Protein AF-A0A532TBJ6-F1 (afdb_monomer_lite)

Structure (mmCIF, N/CA/C/O backbone):
data_AF-A0A532TBJ6-F1
#
_entry.id   AF-A0A532TBJ6-F1
#
loop_
_atom_site.group_PDB
_atom_site.id
_atom_site.type_symbol
_atom_site.label_atom_id
_atom_site.label_alt_id
_atom_site.label_comp_id
_atom_site.label_asym_id
_atom_site.label_entity_id
_atom_site.label_seq_id
_atom_site.pdbx_PDB_ins_code
_atom_site.Cartn_x
_atom_site.Cartn_y
_atom_site.Cartn_z
_atom_site.occupancy
_atom_site.B_iso_or_equiv
_atom_site.auth_seq_id
_atom_site.auth_comp_id
_atom_site.auth_asym_id
_atom_site.auth_atom_id
_atom_site.pdbx_PDB_model_num
ATOM 1 N N . LEU A 1 1 ? -1.490 3.858 -13.427 1.00 59.62 1 LEU A N 1
ATOM 2 C CA . LEU A 1 1 ? -0.637 2.666 -13.208 1.00 59.62 1 LEU A CA 1
ATOM 3 C C . LEU A 1 1 ? -1.229 1.335 -13.706 1.00 59.62 1 LEU A C 1
ATOM 5 O O . LEU A 1 1 ? -0.462 0.424 -13.956 1.00 59.62 1 LEU A O 1
ATOM 9 N N . TRP A 1 2 ? -2.546 1.141 -13.826 1.00 66.25 2 TRP A N 1
ATOM 10 C CA . TRP A 1 2 ? -3.100 -0.217 -13.978 1.00 66.25 2 TRP A CA 1
ATOM 11 C C . TRP A 1 2 ? -3.104 -0.758 -15.416 1.00 66.25 2 TRP A C 1
ATOM 13 O O . TRP A 1 2 ? -3.434 -0.031 -16.347 1.00 66.25 2 TRP A O 1
ATOM 23 N N . GLY A 1 3 ? -2.791 -2.051 -15.576 1.00 66.19 3 GLY A N 1
ATOM 24 C CA . GLY A 1 3 ? -3.039 -2.809 -16.810 1.00 66.19 3 GLY A CA 1
ATOM 25 C C . GLY A 1 3 ? -2.185 -2.426 -18.021 1.00 66.19 3 GLY A C 1
ATOM 26 O O . GLY A 1 3 ? -2.628 -2.620 -19.148 1.00 66.19 3 GLY A O 1
ATOM 27 N N . ILE A 1 4 ? -0.983 -1.877 -17.808 1.00 75.62 4 ILE A N 1
ATOM 28 C CA . ILE A 1 4 ? -0.105 -1.396 -18.893 1.00 75.62 4 ILE A CA 1
ATOM 29 C C . ILE A 1 4 ? 0.370 -2.556 -19.788 1.00 75.62 4 ILE A C 1
ATOM 31 O O . ILE A 1 4 ? 0.477 -2.396 -21.001 1.00 75.62 4 ILE A O 1
ATOM 35 N N . PHE A 1 5 ? 0.607 -3.734 -19.202 1.00 82.88 5 PHE A N 1
ATOM 36 C CA . PHE A 1 5 ? 0.999 -4.953 -19.910 1.00 82.88 5 PHE A CA 1
ATOM 37 C C . PHE A 1 5 ? 0.196 -6.170 -19.424 1.00 82.88 5 PHE A C 1
ATOM 39 O O . PHE A 1 5 ? -0.215 -6.204 -18.260 1.00 82.88 5 PHE A O 1
ATOM 46 N N . PRO A 1 6 ? -0.012 -7.197 -20.275 1.00 82.88 6 PRO A N 1
ATOM 47 C CA . PRO A 1 6 ? -0.627 -8.453 -19.855 1.00 82.88 6 PRO A CA 1
ATOM 48 C C . PRO A 1 6 ? 0.091 -9.057 -18.646 1.00 82.88 6 PRO A C 1
ATOM 50 O O . PRO A 1 6 ? 1.319 -9.053 -18.583 1.00 82.88 6 PRO A O 1
ATOM 53 N N . SER A 1 7 ? -0.683 -9.577 -17.694 1.00 82.44 7 SER A N 1
ATOM 54 C CA . SER A 1 7 ? -0.190 -10.171 -16.439 1.00 82.44 7 SER A CA 1
ATOM 55 C C . SER A 1 7 ? 0.518 -9.209 -15.477 1.00 82.44 7 SER A C 1
ATOM 57 O O . SER A 1 7 ? 0.858 -9.628 -14.372 1.00 82.44 7 SER A O 1
ATOM 59 N N . MET A 1 8 ? 0.699 -7.937 -15.845 1.00 89.00 8 MET A N 1
ATOM 60 C CA . MET A 1 8 ? 1.197 -6.912 -14.937 1.00 89.00 8 MET A CA 1
ATOM 61 C C . MET A 1 8 ? 0.085 -6.534 -13.956 1.00 89.00 8 MET A C 1
ATOM 63 O O . MET A 1 8 ? -1.042 -6.235 -14.361 1.00 89.00 8 MET A O 1
ATOM 67 N N . GLN A 1 9 ? 0.390 -6.556 -12.665 1.00 88.69 9 GLN 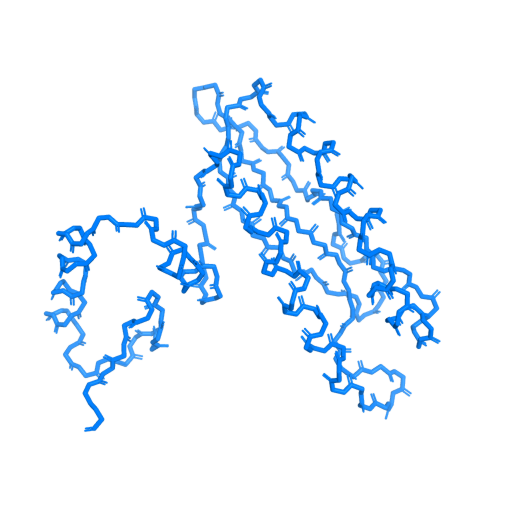A N 1
ATOM 68 C CA . GLN A 1 9 ? -0.575 -6.346 -11.595 1.00 88.69 9 GLN A CA 1
ATOM 69 C C . GLN A 1 9 ? -0.154 -5.195 -10.679 1.00 88.69 9 GLN A C 1
ATOM 71 O O . GLN A 1 9 ? 1.042 -4.977 -10.463 1.00 88.69 9 GLN A O 1
ATOM 76 N N . PRO A 1 10 ? -1.126 -4.432 -10.156 1.00 91.44 10 PRO A N 1
ATOM 77 C CA . PRO A 1 10 ? -0.851 -3.373 -9.203 1.00 91.44 10 PRO A CA 1
ATOM 78 C C . PRO A 1 10 ? -0.623 -3.933 -7.795 1.00 91.44 10 PRO A C 1
ATOM 80 O O . PRO A 1 10 ? -1.425 -4.715 -7.287 1.00 91.44 10 PRO A O 1
ATOM 83 N N . LEU A 1 11 ? 0.438 -3.461 -7.148 1.00 93.25 11 LEU A N 1
ATOM 84 C CA . LEU A 1 11 ? 0.631 -3.511 -5.704 1.00 93.25 11 LEU A CA 1
ATOM 85 C C . LEU A 1 11 ? 0.416 -2.097 -5.172 1.00 93.25 11 LEU A C 1
ATOM 87 O O . LEU A 1 11 ? 1.338 -1.282 -5.138 1.00 93.25 11 LEU A O 1
ATOM 91 N N . THR A 1 12 ? -0.836 -1.784 -4.844 1.00 92.75 12 THR A N 1
ATOM 92 C CA . THR A 1 12 ? -1.265 -0.429 -4.483 1.00 92.75 12 THR A CA 1
ATOM 93 C C . THR A 1 12 ? -2.031 -0.404 -3.173 1.00 92.75 12 THR A C 1
ATOM 95 O O . THR A 1 12 ? -2.695 -1.373 -2.807 1.00 92.75 12 THR A O 1
ATOM 98 N N . ALA A 1 13 ? -1.969 0.732 -2.493 1.00 93.94 13 ALA A N 1
ATOM 99 C CA . ALA A 1 13 ? -2.849 1.075 -1.390 1.00 93.94 13 ALA A CA 1
ATOM 100 C C . ALA A 1 13 ? -3.357 2.509 -1.578 1.00 93.94 13 ALA A C 1
ATOM 102 O O . ALA A 1 13 ? -2.865 3.253 -2.428 1.00 93.94 13 ALA A O 1
ATOM 103 N N . GLU A 1 14 ? -4.365 2.877 -0.796 1.00 94.25 14 GLU A N 1
ATOM 104 C CA . GLU A 1 14 ? -5.074 4.140 -0.964 1.00 94.25 14 GLU A CA 1
ATOM 105 C C . GLU A 1 14 ? -5.060 4.917 0.355 1.00 94.25 14 GLU A C 1
ATOM 107 O O . GLU A 1 14 ? -5.448 4.400 1.416 1.00 94.25 14 GLU A O 1
ATOM 112 N N . CYS A 1 15 ? -4.576 6.155 0.292 1.00 95.31 15 CYS A N 1
ATOM 113 C CA . CYS A 1 15 ? -4.446 7.041 1.438 1.00 95.31 15 CYS A CA 1
ATOM 114 C C . CYS A 1 15 ? -4.993 8.435 1.157 1.00 95.31 15 CYS A C 1
ATOM 116 O O . CYS A 1 15 ? -5.166 8.848 0.015 1.00 95.31 15 CYS A O 1
ATOM 118 N N . PHE A 1 16 ? -5.244 9.167 2.231 1.00 96.44 16 PHE A N 1
ATOM 119 C CA . PHE A 1 16 ? -5.570 10.576 2.212 1.00 96.44 16 PHE A CA 1
ATOM 120 C C . PHE A 1 16 ? -4.352 11.391 2.624 1.00 96.44 16 PHE A C 1
ATOM 122 O O . PHE A 1 16 ? -3.631 11.022 3.555 1.00 96.44 16 PHE A O 1
ATOM 129 N N . ALA A 1 17 ? -4.154 12.518 1.951 1.00 96.31 17 ALA A N 1
ATOM 130 C CA . ALA A 1 17 ? -3.148 13.507 2.303 1.00 96.31 17 ALA A CA 1
ATOM 131 C C . ALA A 1 17 ? -3.688 14.924 2.058 1.00 96.31 17 ALA A C 1
ATOM 133 O O . ALA A 1 17 ? -4.556 15.111 1.200 1.00 96.31 17 ALA A O 1
ATOM 134 N N . PRO A 1 18 ? -3.158 15.945 2.746 1.00 95.88 18 PRO A N 1
ATOM 135 C CA . PRO A 1 18 ? -3.407 17.334 2.390 1.00 95.88 18 PRO A CA 1
ATOM 136 C C . PRO A 1 18 ? -3.014 17.634 0.935 1.00 95.88 18 PRO A C 1
ATOM 138 O O . PRO A 1 18 ? -1.979 17.179 0.438 1.00 95.88 18 PRO A O 1
ATOM 141 N N . ILE A 1 19 ? -3.807 18.458 0.248 1.00 95.19 19 ILE A N 1
ATOM 142 C CA . ILE A 1 19 ? -3.598 18.793 -1.170 1.00 95.19 19 ILE A CA 1
ATOM 143 C C . ILE A 1 19 ? -2.242 19.464 -1.442 1.00 95.19 19 ILE A C 1
ATOM 145 O O . ILE A 1 19 ? -1.672 19.315 -2.517 1.00 95.19 19 ILE A O 1
ATOM 149 N N . ASN A 1 20 ? -1.689 20.192 -0.473 1.00 94.81 20 ASN A N 1
ATOM 150 C CA . ASN A 1 20 ? -0.372 20.814 -0.604 1.00 94.81 20 ASN A CA 1
ATOM 151 C C . ASN A 1 20 ? 0.787 19.815 -0.446 1.00 94.81 20 ASN A C 1
ATOM 153 O O . ASN A 1 20 ? 1.914 20.151 -0.800 1.00 94.81 20 ASN A O 1
ATOM 157 N N . GLN A 1 21 ? 0.527 18.615 0.078 1.00 95.00 21 GLN A N 1
ATOM 158 C CA . GLN A 1 21 ? 1.554 17.621 0.375 1.00 95.00 21 GLN A CA 1
ATOM 159 C C . GLN A 1 21 ? 1.695 16.559 -0.719 1.00 95.00 21 GLN A C 1
ATOM 161 O O . GLN A 1 21 ? 2.799 16.054 -0.931 1.00 95.00 21 GLN A O 1
ATOM 166 N N . TYR A 1 22 ? 0.620 16.243 -1.452 1.00 94.00 22 TYR A N 1
ATOM 167 C CA . TYR A 1 22 ? 0.667 15.179 -2.461 1.00 94.00 22 TYR A CA 1
ATOM 168 C C . TYR A 1 22 ? 1.787 15.339 -3.505 1.00 94.00 22 TYR A C 1
ATOM 170 O O . TYR A 1 22 ? 2.387 14.318 -3.834 1.00 94.00 22 TYR A O 1
ATOM 178 N N . PRO A 1 23 ? 2.151 16.545 -4.006 1.00 94.62 23 PRO A N 1
ATOM 179 C CA . PRO A 1 23 ? 3.227 16.650 -4.992 1.00 94.62 23 PRO A CA 1
ATOM 180 C C . PRO A 1 23 ? 4.576 16.188 -4.429 1.00 94.62 23 PRO A C 1
ATOM 182 O O . PRO A 1 23 ? 5.348 15.539 -5.127 1.00 94.62 23 PRO A O 1
ATOM 185 N N . ALA A 1 24 ? 4.841 16.479 -3.151 1.00 96.75 24 ALA A N 1
ATOM 186 C CA . ALA A 1 24 ? 6.047 16.025 -2.467 1.00 96.75 24 ALA A CA 1
ATOM 187 C C . ALA A 1 24 ? 6.044 14.500 -2.291 1.00 96.75 24 ALA A C 1
ATOM 189 O O . ALA A 1 24 ? 7.061 13.865 -2.543 1.00 96.75 24 ALA A O 1
ATOM 190 N N . ILE A 1 25 ? 4.893 13.916 -1.935 1.00 97.12 25 ILE A N 1
ATOM 191 C CA . ILE A 1 25 ? 4.727 12.458 -1.819 1.00 97.12 25 ILE A CA 1
ATOM 192 C C . ILE A 1 25 ? 4.993 11.767 -3.164 1.00 97.12 25 ILE A C 1
ATOM 194 O O . ILE A 1 25 ? 5.674 10.748 -3.197 1.00 97.12 25 ILE A O 1
ATOM 198 N N . LEU A 1 26 ? 4.495 12.314 -4.280 1.00 95.69 26 LEU A N 1
ATOM 199 C CA . LEU A 1 26 ? 4.734 11.733 -5.607 1.00 95.69 26 LEU A CA 1
ATOM 200 C C . LEU A 1 26 ? 6.215 11.789 -6.003 1.00 95.69 26 LEU A C 1
ATOM 202 O O . LEU A 1 26 ? 6.760 10.775 -6.424 1.00 95.69 26 LEU A O 1
ATOM 206 N N . ASN A 1 27 ? 6.879 12.927 -5.782 1.00 96.81 27 ASN A N 1
ATOM 207 C CA . ASN A 1 27 ? 8.320 13.044 -6.025 1.00 96.81 27 ASN A CA 1
ATOM 208 C C . ASN A 1 27 ? 9.131 12.065 -5.157 1.00 96.81 27 ASN A C 1
ATOM 210 O O . ASN A 1 27 ? 10.144 11.529 -5.596 1.00 96.81 27 ASN A O 1
ATOM 214 N N . ASP A 1 28 ? 8.693 11.832 -3.919 1.00 97.69 28 ASP A N 1
ATOM 215 C CA . ASP A 1 28 ? 9.340 10.895 -3.002 1.00 97.69 28 ASP A CA 1
ATOM 216 C C . ASP A 1 28 ? 9.163 9.430 -3.444 1.00 97.69 28 ASP A C 1
ATOM 218 O O . ASP A 1 28 ? 10.081 8.624 -3.296 1.00 97.69 28 ASP A O 1
ATOM 222 N N . ILE A 1 29 ? 8.022 9.092 -4.056 1.00 97.06 29 ILE A N 1
ATOM 223 C CA . ILE A 1 29 ? 7.792 7.784 -4.690 1.00 97.06 29 ILE A CA 1
ATOM 224 C C . ILE A 1 29 ? 8.698 7.599 -5.915 1.00 97.06 29 ILE A C 1
ATOM 226 O O . ILE A 1 29 ? 9.271 6.522 -6.082 1.00 97.06 29 ILE A O 1
ATOM 230 N N . ASP A 1 30 ? 8.872 8.632 -6.742 1.00 95.50 30 ASP A N 1
ATOM 231 C CA . ASP A 1 30 ? 9.793 8.575 -7.887 1.00 95.50 30 ASP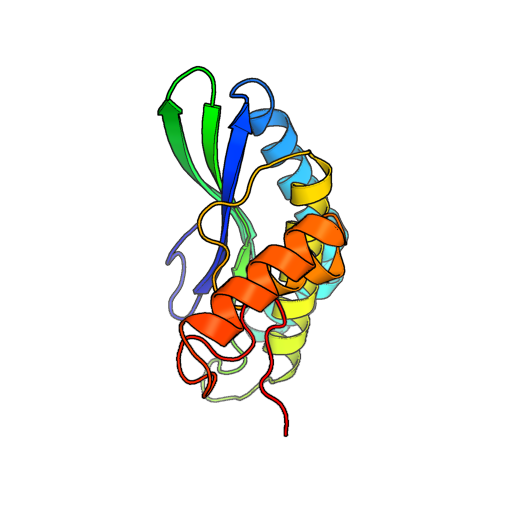 A CA 1
ATOM 232 C C . ASP A 1 30 ? 11.241 8.353 -7.418 1.00 95.50 30 ASP A C 1
ATOM 234 O O . ASP A 1 30 ? 11.980 7.540 -7.977 1.00 95.50 30 ASP A O 1
ATOM 238 N N . GLN A 1 31 ? 11.637 9.021 -6.332 1.00 97.12 31 GLN A N 1
ATOM 239 C CA . GLN A 1 31 ? 12.946 8.833 -5.714 1.00 97.12 31 GLN A CA 1
ATOM 240 C C . GLN A 1 31 ? 13.102 7.423 -5.112 1.00 97.12 31 GLN A C 1
ATOM 242 O O . GLN A 1 31 ? 14.149 6.794 -5.272 1.00 97.12 31 GLN A O 1
ATOM 247 N N . TRP A 1 32 ? 12.056 6.893 -4.471 1.00 97.81 32 TRP A N 1
ATOM 248 C CA . TRP A 1 32 ? 12.029 5.516 -3.971 1.00 97.81 32 TRP A CA 1
ATOM 249 C C . TRP A 1 32 ? 12.239 4.489 -5.094 1.00 97.81 32 TRP A C 1
ATOM 251 O O . TRP A 1 32 ? 12.983 3.525 -4.904 1.00 97.81 32 TRP A O 1
ATOM 261 N N . ASP A 1 33 ? 11.628 4.704 -6.262 1.00 96.12 33 ASP A N 1
ATOM 262 C CA . ASP A 1 33 ? 11.744 3.818 -7.428 1.00 96.12 33 ASP A CA 1
ATOM 263 C C . ASP A 1 33 ? 13.188 3.755 -7.949 1.00 96.12 33 ASP A C 1
ATOM 265 O O . ASP A 1 33 ? 13.696 2.671 -8.244 1.00 96.12 33 ASP A O 1
ATOM 269 N N . MET A 1 34 ? 13.882 4.899 -7.972 1.00 95.62 34 MET A N 1
ATOM 270 C CA . MET A 1 34 ? 15.303 4.967 -8.327 1.00 95.62 34 MET A CA 1
ATOM 271 C C . MET A 1 34 ? 16.201 4.242 -7.316 1.00 95.62 34 MET A C 1
ATOM 273 O O . MET A 1 34 ? 17.146 3.559 -7.707 1.00 95.62 34 MET A O 1
ATOM 277 N N . GLU A 1 35 ? 15.916 4.372 -6.020 1.00 97.56 35 GLU A N 1
ATOM 278 C CA . GLU A 1 35 ? 16.701 3.745 -4.945 1.00 97.56 35 GLU A CA 1
ATOM 279 C C . GLU A 1 35 ? 16.575 2.217 -4.914 1.00 97.56 35 GLU A C 1
ATOM 281 O O . GLU A 1 35 ? 17.481 1.531 -4.442 1.00 97.56 35 GLU A O 1
ATOM 286 N N . HIS A 1 36 ? 15.471 1.676 -5.435 1.00 97.12 36 HIS A N 1
ATOM 287 C CA . HIS A 1 36 ? 15.183 0.241 -5.441 1.00 97.12 36 HIS A CA 1
ATOM 288 C C . HIS A 1 36 ? 15.394 -0.414 -6.817 1.00 97.12 36 HIS A C 1
ATOM 290 O O . HIS A 1 36 ? 14.952 -1.548 -7.036 1.00 97.12 36 HIS A O 1
ATOM 296 N N . ASP A 1 37 ? 16.103 0.257 -7.735 1.00 95.69 37 ASP A N 1
ATOM 297 C CA . ASP A 1 37 ? 16.327 -0.235 -9.100 1.00 95.69 37 ASP A CA 1
ATOM 298 C C . ASP A 1 37 ? 16.970 -1.629 -9.127 1.00 95.69 37 ASP A C 1
ATOM 300 O O . ASP A 1 37 ? 16.571 -2.464 -9.932 1.00 95.69 37 ASP A O 1
ATOM 304 N N . GLU A 1 38 ? 17.887 -1.942 -8.204 1.00 97.00 38 GLU A N 1
ATOM 305 C CA . GLU A 1 38 ? 18.531 -3.263 -8.139 1.00 97.00 38 GLU A CA 1
ATOM 306 C C . GLU A 1 38 ? 17.531 -4.414 -7.944 1.00 97.00 38 GLU A C 1
ATOM 308 O O . GLU A 1 38 ? 17.651 -5.463 -8.582 1.00 97.00 38 GLU A O 1
ATOM 313 N N . ASP A 1 39 ? 16.535 -4.234 -7.074 1.00 96.81 39 ASP A N 1
ATOM 314 C CA . ASP A 1 39 ? 15.503 -5.244 -6.831 1.00 96.81 39 ASP A CA 1
ATOM 315 C C . ASP A 1 39 ? 14.494 -5.292 -7.987 1.00 96.81 39 ASP A C 1
ATOM 317 O O . ASP A 1 39 ? 14.120 -6.380 -8.434 1.00 96.81 39 ASP A O 1
ATOM 321 N N . ILE A 1 40 ? 14.120 -4.132 -8.535 1.00 96.00 40 ILE A N 1
ATOM 322 C CA . ILE A 1 40 ? 13.257 -4.026 -9.722 1.00 96.00 40 ILE A CA 1
ATOM 323 C C . ILE A 1 40 ? 13.908 -4.713 -10.935 1.00 96.00 40 ILE A C 1
ATOM 325 O O . ILE A 1 40 ? 13.235 -5.391 -11.721 1.00 96.00 40 ILE A O 1
ATOM 329 N N . ARG A 1 41 ? 15.233 -4.600 -11.076 1.00 96.56 41 ARG A N 1
ATOM 330 C CA . ARG A 1 41 ? 15.996 -5.160 -12.195 1.00 96.56 41 ARG A CA 1
ATOM 331 C C . ARG A 1 41 ? 15.956 -6.684 -12.227 1.00 96.56 41 ARG A C 1
ATOM 333 O O . ARG A 1 41 ? 15.887 -7.250 -13.315 1.00 96.56 41 ARG A O 1
ATOM 340 N N . LYS A 1 42 ? 15.894 -7.347 -11.069 1.00 96.69 42 LYS A N 1
ATOM 341 C CA . LYS A 1 42 ? 15.743 -8.814 -10.981 1.00 96.69 42 LYS A CA 1
ATOM 342 C C . LYS A 1 42 ? 14.441 -9.295 -11.628 1.00 96.69 42 LYS A C 1
ATOM 344 O O . LYS A 1 42 ? 14.418 -10.346 -12.261 1.00 96.69 42 LYS A O 1
ATOM 349 N N . ILE A 1 43 ? 13.362 -8.518 -11.500 1.00 95.62 43 ILE A N 1
ATOM 350 C CA . ILE A 1 43 ? 12.080 -8.814 -12.157 1.00 95.62 43 ILE A CA 1
ATOM 351 C C . ILE A 1 43 ? 12.190 -8.517 -13.658 1.00 95.62 43 ILE A C 1
ATOM 353 O O . ILE A 1 43 ? 11.839 -9.362 -14.483 1.00 95.62 43 ILE A O 1
ATOM 357 N N . PHE A 1 44 ? 12.757 -7.361 -14.022 1.00 95.31 44 PHE A N 1
ATOM 358 C CA . PHE A 1 44 ? 12.988 -6.973 -15.419 1.00 95.31 44 PHE A CA 1
ATOM 359 C C . PHE A 1 44 ? 13.828 -7.997 -16.199 1.00 95.31 44 PHE A C 1
ATOM 361 O O . PHE A 1 44 ? 13.571 -8.240 -17.377 1.00 95.31 44 PHE A O 1
ATOM 368 N N . GLU A 1 45 ? 14.823 -8.623 -15.573 1.00 96.44 45 GLU A N 1
ATOM 369 C CA . GLU A 1 45 ? 15.665 -9.634 -16.217 1.00 96.44 45 GLU A CA 1
ATOM 370 C C . GLU A 1 45 ? 14.860 -10.830 -16.744 1.00 96.44 45 GLU A C 1
ATOM 372 O O . GLU A 1 45 ? 15.235 -11.396 -17.775 1.00 96.44 45 GLU A O 1
ATOM 377 N N . ILE A 1 46 ? 13.726 -11.148 -16.119 1.00 94.88 46 ILE A N 1
ATOM 378 C CA . ILE A 1 46 ? 12.796 -12.199 -16.550 1.00 94.88 46 ILE A CA 1
ATOM 379 C C . ILE A 1 46 ? 11.755 -11.633 -17.513 1.00 94.88 46 ILE A C 1
ATOM 381 O O . ILE A 1 46 ? 11.554 -12.156 -18.610 1.00 94.88 46 ILE A O 1
ATOM 385 N N . THR A 1 47 ? 11.087 -10.555 -17.111 1.00 93.31 47 THR A N 1
ATOM 386 C CA . THR A 1 47 ? 9.875 -10.075 -17.786 1.00 93.31 47 THR A CA 1
ATOM 387 C C . THR A 1 47 ? 10.180 -9.218 -19.008 1.00 93.31 47 THR A C 1
ATOM 389 O O . THR A 1 47 ? 9.340 -9.084 -19.896 1.00 93.31 47 THR A O 1
ATOM 392 N N . LYS A 1 48 ? 11.388 -8.641 -19.064 1.00 94.00 48 LYS A N 1
ATOM 393 C CA . LYS A 1 48 ? 11.818 -7.593 -20.006 1.00 94.00 48 LYS A CA 1
ATOM 394 C C . LYS A 1 48 ? 10.947 -6.334 -19.955 1.00 94.00 48 LYS A C 1
ATOM 396 O O . LYS A 1 48 ? 11.011 -5.499 -20.853 1.00 94.00 48 LYS A O 1
ATOM 401 N N . ILE A 1 49 ? 10.162 -6.189 -18.888 1.00 92.62 49 ILE A N 1
ATOM 402 C CA . ILE A 1 49 ? 9.270 -5.063 -18.624 1.00 92.62 49 ILE A CA 1
ATOM 403 C C . ILE A 1 49 ? 9.558 -4.597 -17.203 1.00 92.62 49 ILE A C 1
ATOM 405 O O . ILE A 1 49 ? 9.480 -5.376 -16.253 1.00 92.62 49 ILE A O 1
ATOM 409 N N . ARG A 1 50 ? 9.931 -3.328 -17.057 1.00 91.62 50 ARG A N 1
ATOM 410 C CA . ARG A 1 50 ? 10.286 -2.775 -15.754 1.00 91.62 50 ARG A CA 1
ATOM 411 C C . ARG A 1 50 ? 9.024 -2.577 -14.915 1.00 91.62 50 ARG A C 1
ATOM 413 O O . ARG A 1 50 ? 8.017 -2.089 -15.425 1.00 91.62 50 ARG A O 1
ATOM 420 N N . SER A 1 51 ? 9.100 -2.916 -13.634 1.00 92.00 51 SER A N 1
ATOM 421 C CA . SER A 1 51 ? 8.119 -2.469 -12.646 1.00 92.00 51 SER A CA 1
ATOM 422 C C . SER A 1 51 ? 8.171 -0.942 -12.520 1.00 92.00 51 SER A C 1
ATOM 424 O O . SER A 1 51 ? 9.240 -0.346 -12.655 1.00 92.00 51 SER A O 1
ATOM 426 N N . ILE A 1 52 ? 7.022 -0.298 -12.324 1.00 89.69 52 ILE A N 1
ATOM 427 C CA . ILE A 1 52 ? 6.920 1.171 -12.288 1.00 89.69 52 ILE A CA 1
ATOM 428 C C . ILE A 1 52 ? 6.163 1.576 -11.031 1.00 89.69 52 ILE A C 1
ATOM 430 O O . ILE A 1 52 ? 5.009 1.154 -10.872 1.00 89.69 52 ILE A O 1
ATOM 434 N N . ALA A 1 53 ? 6.793 2.374 -10.167 1.00 94.25 53 ALA A N 1
ATOM 435 C CA . ALA A 1 53 ? 6.127 3.045 -9.057 1.00 94.25 53 ALA A CA 1
ATOM 436 C C . ALA A 1 53 ? 5.376 4.305 -9.505 1.00 94.25 53 ALA A C 1
ATOM 438 O O . ALA A 1 53 ? 5.589 4.835 -10.593 1.00 94.25 53 ALA A O 1
ATOM 439 N N . GLY A 1 54 ? 4.458 4.770 -8.665 1.00 92.31 54 GLY A N 1
ATOM 440 C CA . GLY A 1 54 ? 3.784 6.046 -8.853 1.00 92.31 54 GLY A CA 1
ATOM 441 C C . GLY A 1 54 ? 2.386 6.051 -8.260 1.00 92.31 54 GLY A C 1
ATOM 442 O O . GLY A 1 54 ? 2.066 5.302 -7.330 1.00 92.31 54 GLY A O 1
ATOM 443 N N . SER A 1 55 ? 1.531 6.894 -8.835 1.00 89.94 55 SER A N 1
ATOM 444 C CA . SER A 1 55 ? 0.123 6.989 -8.468 1.00 89.94 55 SER A CA 1
ATOM 445 C C . SER A 1 55 ? -0.826 6.449 -9.542 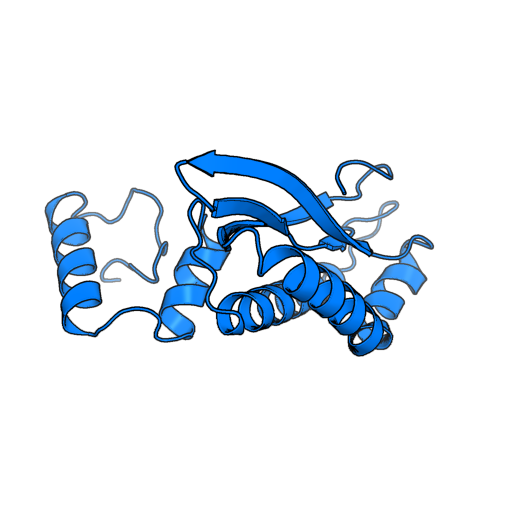1.00 89.94 55 SER A C 1
ATOM 447 O O . SER A 1 55 ? -0.576 6.465 -10.753 1.00 89.94 55 SER A O 1
ATOM 449 N N . GLY A 1 56 ? -1.934 5.888 -9.066 1.00 85.06 56 GLY A N 1
ATOM 450 C CA . GLY A 1 56 ? -3.135 5.645 -9.849 1.00 85.06 56 GLY A CA 1
ATOM 451 C C . GLY A 1 56 ? -3.991 6.917 -9.883 1.00 85.06 56 GLY A C 1
ATOM 452 O O . GLY A 1 56 ? -3.482 7.973 -10.258 1.00 85.06 56 GLY A O 1
ATOM 453 N N . PRO A 1 57 ? -5.284 6.846 -9.531 1.00 89.25 57 PRO A N 1
ATOM 454 C CA . PRO A 1 57 ? -6.092 8.047 -9.382 1.00 89.25 57 PRO A CA 1
ATOM 455 C C . PRO A 1 57 ? -5.606 8.917 -8.213 1.00 89.25 57 PRO A C 1
ATOM 457 O O . PRO A 1 57 ? -5.218 8.419 -7.153 1.00 89.25 57 PRO A O 1
ATOM 460 N N . VAL A 1 58 ? -5.673 10.230 -8.433 1.00 92.88 58 VAL A N 1
ATOM 461 C CA . VAL A 1 58 ? -5.617 11.250 -7.386 1.00 92.88 58 VAL A CA 1
ATOM 462 C C . VAL A 1 58 ? -6.941 11.996 -7.436 1.00 92.88 58 VAL A C 1
ATOM 464 O O . VAL A 1 58 ? -7.265 12.611 -8.455 1.00 92.88 58 VAL A O 1
ATOM 467 N N . LEU A 1 59 ? -7.733 11.893 -6.375 1.00 94.38 59 LEU A N 1
ATOM 468 C CA . LEU A 1 59 ? -9.090 12.429 -6.329 1.00 94.38 59 LEU A CA 1
ATOM 469 C C . LEU A 1 59 ? -9.158 13.542 -5.293 1.00 94.38 59 LEU A C 1
ATOM 471 O O . LEU A 1 59 ? -8.706 13.373 -4.164 1.00 94.38 59 LEU A O 1
ATOM 475 N N . LEU A 1 60 ? -9.743 14.679 -5.666 1.00 94.44 60 LEU A N 1
ATOM 476 C CA . LEU A 1 60 ? -10.106 15.689 -4.681 1.00 94.44 60 LEU A CA 1
ATOM 477 C C . LEU A 1 60 ? -11.239 15.128 -3.821 1.00 94.44 60 LEU A C 1
ATOM 479 O O . LEU A 1 60 ? -12.283 14.738 -4.346 1.00 94.44 60 LEU A O 1
ATOM 483 N N . ILE A 1 61 ? -11.019 15.102 -2.515 1.00 90.38 61 ILE A N 1
ATOM 484 C CA . ILE A 1 61 ? -12.008 14.684 -1.524 1.00 90.38 61 ILE A CA 1
ATOM 485 C C . ILE A 1 61 ? -12.303 15.862 -0.591 1.00 90.38 61 ILE A C 1
ATOM 487 O O . ILE A 1 61 ? -11.753 16.949 -0.760 1.00 90.38 61 ILE A O 1
ATOM 491 N N . ASP A 1 62 ? -13.215 15.670 0.359 1.00 86.00 62 ASP A N 1
ATOM 492 C CA . ASP A 1 62 ? -13.738 16.755 1.191 1.00 86.00 62 ASP A CA 1
ATOM 493 C C . ASP A 1 62 ? -12.645 17.613 1.871 1.00 86.00 62 ASP A C 1
ATOM 495 O O . ASP A 1 62 ? -11.580 17.140 2.294 1.00 86.00 62 ASP A O 1
ATOM 499 N N . GLY A 1 63 ? -12.940 18.908 1.984 1.00 87.44 63 GLY A N 1
ATOM 500 C CA . GLY A 1 63 ? -12.028 19.927 2.487 1.00 87.44 63 GLY A CA 1
ATOM 501 C C . GLY A 1 63 ? -10.831 20.181 1.564 1.00 87.44 63 GLY A C 1
ATOM 502 O O . GLY A 1 63 ? -10.985 20.454 0.377 1.00 87.44 63 GLY A O 1
ATOM 503 N N . ASN A 1 64 ? -9.628 20.144 2.145 1.00 92.62 64 ASN A N 1
ATOM 504 C CA . ASN A 1 64 ? -8.353 20.397 1.460 1.00 92.62 64 ASN A CA 1
ATOM 505 C C . ASN A 1 64 ? -7.516 19.115 1.331 1.00 92.62 64 ASN A C 1
ATOM 507 O O . ASN A 1 64 ? -6.288 19.167 1.424 1.00 92.62 64 ASN A O 1
ATOM 511 N N . ASN A 1 65 ? -8.171 17.966 1.172 1.00 95.69 65 ASN A N 1
ATOM 512 C CA . ASN A 1 65 ? -7.514 16.667 1.107 1.00 95.69 65 ASN A CA 1
ATOM 513 C C . ASN A 1 65 ? -7.646 16.055 -0.284 1.00 95.69 65 ASN A C 1
ATOM 515 O O . ASN A 1 65 ? -8.591 16.320 -1.026 1.00 95.69 65 ASN A O 1
ATOM 519 N N . VAL A 1 66 ? -6.695 15.197 -0.616 1.00 95.88 66 VAL A N 1
ATOM 520 C CA . VAL A 1 66 ? -6.754 14.331 -1.783 1.00 95.88 66 VAL A CA 1
ATOM 521 C C . VAL A 1 66 ? -6.674 12.884 -1.342 1.00 95.88 66 VAL A C 1
ATOM 523 O O . VAL A 1 66 ? -5.956 12.543 -0.402 1.00 95.88 66 VAL A O 1
ATOM 526 N N . GLU A 1 67 ? -7.403 12.039 -2.046 1.00 95.75 67 GLU A N 1
ATOM 527 C CA . GLU A 1 67 ? -7.159 10.612 -2.071 1.00 95.75 67 GLU A CA 1
ATOM 528 C C . GLU A 1 67 ? -6.068 10.315 -3.091 1.00 95.75 67 GLU A C 1
ATOM 530 O O . GLU A 1 67 ? -6.115 10.798 -4.221 1.00 95.75 67 GLU A O 1
ATOM 535 N N . ILE A 1 68 ? -5.088 9.520 -2.684 1.00 94.69 68 ILE A N 1
ATOM 536 C CA . ILE A 1 68 ? -3.976 9.075 -3.505 1.00 94.69 68 ILE A CA 1
ATOM 537 C C . ILE A 1 68 ? -4.000 7.554 -3.485 1.00 94.69 68 ILE A C 1
ATOM 539 O O . ILE A 1 68 ? -3.744 6.925 -2.457 1.00 94.69 68 ILE A O 1
ATOM 543 N N . THR A 1 69 ? -4.252 6.951 -4.640 1.00 94.00 69 THR A N 1
ATOM 544 C CA . THR A 1 69 ? -3.859 5.560 -4.855 1.00 94.00 69 THR A CA 1
ATOM 545 C C . THR A 1 69 ? -2.384 5.542 -5.229 1.00 94.00 69 THR A C 1
ATOM 547 O O . THR A 1 69 ? -2.018 6.076 -6.277 1.00 94.00 69 THR A O 1
ATOM 550 N N . CYS A 1 70 ? -1.530 4.919 -4.424 1.00 93.81 70 CYS A N 1
ATOM 551 C CA . CYS A 1 70 ? -0.091 4.839 -4.677 1.00 93.81 70 CYS A CA 1
ATOM 552 C C . CYS A 1 70 ? 0.449 3.417 -4.517 1.00 93.81 70 CYS A C 1
ATOM 554 O O . CYS A 1 70 ? -0.171 2.548 -3.900 1.00 93.81 70 CYS A O 1
ATOM 556 N N . GLY A 1 71 ? 1.604 3.168 -5.124 1.00 94.38 71 GLY A N 1
ATOM 557 C CA . GLY A 1 71 ? 2.268 1.874 -5.097 1.00 94.38 71 GLY A CA 1
ATOM 558 C C . GLY A 1 71 ? 3.116 1.676 -6.338 1.00 94.38 71 GLY A C 1
ATOM 559 O O . GLY A 1 71 ? 3.662 2.632 -6.884 1.00 94.38 71 GLY A O 1
ATOM 560 N N . PHE A 1 72 ? 3.198 0.439 -6.807 1.00 94.75 72 PHE A N 1
ATOM 561 C CA . PHE A 1 72 ? 3.888 0.116 -8.048 1.00 94.75 72 PHE A CA 1
ATOM 562 C C . PHE A 1 72 ? 3.184 -1.007 -8.796 1.00 94.75 72 PHE A C 1
ATOM 564 O O . PHE A 1 72 ? 2.314 -1.702 -8.275 1.00 94.75 72 PHE A O 1
ATOM 571 N N . THR A 1 73 ? 3.536 -1.162 -10.061 1.00 93.69 73 THR A N 1
ATOM 572 C CA . THR A 1 73 ? 3.081 -2.273 -10.894 1.00 93.69 73 THR A CA 1
ATOM 573 C C . THR A 1 73 ? 4.209 -3.255 -11.105 1.00 93.69 73 THR A C 1
ATOM 575 O O . THR A 1 73 ? 5.352 -2.844 -11.278 1.00 93.69 73 THR A O 1
ATOM 578 N N . SER A 1 74 ? 3.891 -4.544 -11.081 1.00 94.38 74 SER A N 1
ATOM 579 C CA . SER A 1 74 ? 4.871 -5.622 -11.198 1.00 94.38 74 SER A CA 1
ATOM 580 C C . SER A 1 74 ? 4.243 -6.871 -11.815 1.00 94.38 74 SER A C 1
ATOM 582 O O . SER A 1 74 ? 3.111 -6.836 -12.289 1.00 94.38 74 SER A O 1
ATOM 584 N N . PHE A 1 75 ? 4.967 -7.983 -11.808 1.00 93.81 75 PHE A N 1
ATOM 585 C CA . PHE A 1 75 ? 4.483 -9.304 -12.207 1.00 93.81 75 PHE A CA 1
ATOM 586 C C . PHE A 1 75 ? 4.435 -10.217 -10.985 1.00 93.81 75 PHE A C 1
ATOM 588 O O . PHE A 1 75 ? 5.185 -9.998 -10.041 1.00 93.81 75 PHE A O 1
ATOM 595 N N . TRP A 1 76 ? 3.576 -11.234 -10.990 1.00 90.44 76 TRP A N 1
ATOM 596 C CA . TRP A 1 76 ? 3.627 -12.299 -9.980 1.00 90.44 76 TRP A CA 1
ATOM 597 C C . TRP A 1 76 ? 4.668 -13.355 -10.341 1.00 90.44 76 TRP A C 1
ATOM 599 O O . TRP A 1 76 ? 5.263 -13.323 -11.419 1.00 90.44 76 TRP A O 1
ATOM 609 N N . SER A 1 77 ? 4.847 -14.331 -9.457 1.00 94.38 77 SER A N 1
ATOM 610 C CA . SER A 1 77 ? 5.757 -15.453 -9.667 1.00 94.38 77 SER A CA 1
ATOM 611 C C . SER A 1 77 ? 5.527 -16.236 -10.957 1.00 94.38 77 SER A C 1
ATOM 613 O O . SER A 1 77 ? 6.485 -16.795 -11.474 1.00 94.38 77 SER A O 1
ATOM 615 N N . TYR A 1 78 ? 4.316 -16.291 -11.514 1.00 92.44 78 TYR A N 1
ATOM 616 C CA . TYR A 1 78 ? 4.093 -16.973 -12.790 1.00 92.44 78 TYR A CA 1
ATOM 617 C C . TYR A 1 78 ? 4.266 -16.031 -13.987 1.00 92.44 78 TYR A C 1
ATOM 619 O O . TYR A 1 78 ? 3.491 -15.085 -14.158 1.00 92.44 78 TYR A O 1
ATOM 627 N N . TYR A 1 79 ? 5.222 -16.340 -14.863 1.00 91.25 79 TYR A N 1
ATOM 628 C CA . TYR A 1 79 ? 5.457 -15.601 -16.103 1.00 91.25 79 TYR A CA 1
ATOM 629 C C . TYR A 1 79 ? 5.901 -16.548 -17.224 1.00 91.25 79 TYR A C 1
ATOM 631 O O . TYR A 1 79 ? 6.745 -17.410 -17.017 1.00 91.25 79 TYR A O 1
ATOM 639 N N . ASN A 1 80 ? 5.316 -16.408 -18.420 1.00 90.19 80 ASN A N 1
ATOM 640 C CA . ASN A 1 80 ? 5.668 -17.188 -19.619 1.00 90.19 80 ASN A CA 1
ATOM 641 C C . ASN A 1 80 ? 5.780 -18.719 -19.432 1.00 90.19 80 ASN A C 1
ATOM 643 O O . ASN A 1 80 ? 6.574 -19.370 -20.104 1.00 90.19 80 ASN A O 1
ATOM 647 N N . GLY A 1 81 ? 4.952 -19.316 -18.569 1.00 91.56 81 GLY A N 1
ATOM 648 C CA . GLY A 1 81 ? 4.956 -20.769 -18.345 1.00 91.56 81 GLY A CA 1
ATOM 649 C C . GLY A 1 81 ? 5.862 -21.242 -17.209 1.00 91.56 81 GLY A C 1
ATOM 650 O O . GLY A 1 81 ? 5.819 -22.421 -16.866 1.00 91.56 81 GLY A O 1
ATOM 651 N N . GLU A 1 82 ? 6.631 -20.345 -16.594 1.00 94.81 82 GLU A N 1
ATOM 652 C CA . GLU A 1 82 ? 7.563 -20.658 -15.512 1.00 94.81 82 GLU A CA 1
ATOM 653 C C . GLU A 1 82 ? 7.144 -19.998 -14.192 1.00 94.81 82 GLU A C 1
ATOM 655 O O . GLU A 1 82 ? 6.462 -18.971 -14.167 1.00 94.81 82 GLU A O 1
ATOM 660 N N . VAL A 1 83 ? 7.536 -20.620 -13.073 1.00 96.00 83 VAL A N 1
ATOM 661 C CA . VAL A 1 83 ? 7.268 -20.122 -11.716 1.00 96.00 83 VAL A CA 1
ATOM 662 C C . VAL A 1 83 ? 8.565 -19.623 -11.082 1.00 96.00 83 VAL A C 1
ATOM 664 O O . VAL A 1 83 ? 9.450 -20.401 -10.730 1.00 96.00 83 VAL A O 1
ATOM 667 N N . HIS A 1 84 ? 8.629 -18.321 -10.846 1.00 95.38 84 HIS A N 1
ATOM 668 C CA . HIS A 1 84 ? 9.719 -17.579 -10.231 1.00 95.38 84 HIS A CA 1
ATOM 669 C C . HIS A 1 84 ? 9.280 -17.053 -8.855 1.00 95.38 84 HIS A C 1
ATOM 671 O O . HIS A 1 84 ? 8.974 -15.875 -8.687 1.00 95.38 84 HIS A O 1
ATOM 677 N N . LYS A 1 85 ? 9.220 -17.929 -7.842 1.00 95.19 85 LYS A N 1
ATOM 678 C CA . LYS A 1 85 ? 8.689 -17.589 -6.500 1.00 95.19 85 LYS A CA 1
ATOM 679 C C . LYS A 1 85 ? 9.329 -16.356 -5.852 1.00 95.19 85 LYS A C 1
ATOM 681 O O . LYS A 1 85 ? 8.651 -15.627 -5.141 1.00 95.19 85 LYS A O 1
ATOM 686 N N . PHE A 1 86 ? 10.607 -16.106 -6.132 1.00 95.94 86 PHE A N 1
ATOM 687 C CA . PHE A 1 86 ? 11.327 -14.959 -5.583 1.00 95.94 86 PHE A CA 1
ATOM 688 C C . PHE A 1 86 ? 10.722 -13.608 -6.011 1.00 95.94 86 PHE A C 1
ATOM 690 O O . PHE A 1 86 ? 10.921 -12.612 -5.322 1.00 95.94 86 PHE A O 1
ATOM 697 N N . ILE A 1 87 ? 9.977 -13.554 -7.125 1.00 95.81 87 ILE A N 1
ATOM 698 C CA . ILE A 1 87 ? 9.290 -12.333 -7.565 1.00 95.81 87 ILE A CA 1
ATOM 699 C C . ILE A 1 87 ? 8.256 -11.902 -6.520 1.00 95.81 87 ILE A C 1
ATOM 701 O O . ILE A 1 87 ? 8.171 -10.719 -6.204 1.00 95.81 87 ILE A O 1
ATOM 705 N N . ASP A 1 88 ? 7.517 -12.848 -5.933 1.00 95.44 88 ASP A N 1
ATOM 706 C CA . ASP A 1 88 ? 6.521 -12.542 -4.901 1.00 95.44 88 ASP A CA 1
ATOM 707 C C . ASP A 1 88 ? 7.201 -11.992 -3.635 1.00 95.44 88 ASP A C 1
ATOM 709 O O . ASP A 1 88 ? 6.720 -11.032 -3.037 1.00 95.44 88 ASP A O 1
ATOM 713 N N . GLU A 1 89 ? 8.360 -12.543 -3.263 1.00 96.19 89 GLU A N 1
ATOM 714 C CA . GLU A 1 89 ? 9.161 -12.072 -2.125 1.00 96.19 89 GLU A CA 1
ATOM 715 C C . GLU A 1 89 ? 9.696 -10.651 -2.349 1.00 96.19 89 GLU A C 1
ATOM 717 O O . GLU A 1 89 ? 9.572 -9.797 -1.467 1.00 96.19 89 GLU A O 1
ATOM 722 N N . ILE A 1 90 ? 10.237 -10.370 -3.541 1.00 97.12 90 ILE A N 1
ATOM 723 C CA . ILE A 1 90 ? 10.682 -9.022 -3.920 1.00 97.12 90 ILE A CA 1
ATOM 724 C C . ILE A 1 90 ? 9.498 -8.058 -3.914 1.00 97.12 90 ILE A C 1
ATOM 726 O O . ILE A 1 90 ? 9.603 -6.976 -3.343 1.00 97.12 90 ILE A O 1
ATOM 730 N N . ASN A 1 91 ? 8.364 -8.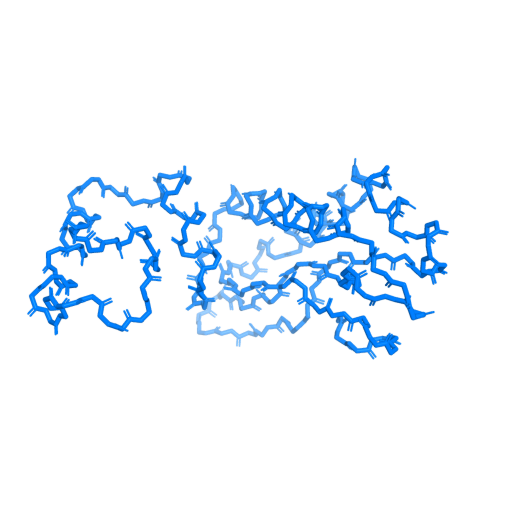445 -4.499 1.00 96.69 91 ASN A N 1
ATOM 731 C CA . ASN A 1 91 ? 7.177 -7.601 -4.539 1.00 96.69 91 ASN A CA 1
ATOM 732 C C . ASN A 1 91 ? 6.692 -7.231 -3.137 1.00 96.69 91 ASN A C 1
ATOM 734 O O . ASN A 1 91 ? 6.417 -6.062 -2.888 1.00 96.69 91 ASN A O 1
ATOM 738 N N . LEU A 1 92 ? 6.611 -8.196 -2.216 1.00 95.94 92 LEU A N 1
ATOM 739 C CA . LEU A 1 92 ? 6.189 -7.924 -0.841 1.00 95.94 92 LEU A CA 1
ATOM 740 C C . LEU A 1 92 ? 7.184 -7.012 -0.116 1.00 95.94 92 LEU A C 1
ATOM 742 O O . LEU A 1 92 ? 6.756 -6.050 0.516 1.00 95.94 92 LEU A O 1
ATOM 746 N N . LYS A 1 93 ? 8.493 -7.253 -0.270 1.00 96.69 93 LYS A N 1
ATOM 747 C CA . LYS A 1 93 ? 9.551 -6.396 0.293 1.00 96.69 93 LYS A CA 1
ATOM 748 C C . LYS A 1 93 ? 9.449 -4.956 -0.222 1.00 96.69 93 LYS A C 1
ATOM 750 O O . LYS A 1 93 ? 9.504 -4.008 0.560 1.00 96.69 93 LYS A O 1
ATOM 755 N N . LEU A 1 94 ? 9.318 -4.793 -1.537 1.00 97.44 94 LEU A N 1
ATOM 756 C CA . LEU A 1 94 ? 9.204 -3.490 -2.186 1.00 97.44 94 LEU A CA 1
ATOM 757 C C . LEU A 1 94 ? 7.917 -2.774 -1.768 1.00 97.44 94 LEU A C 1
ATOM 759 O O . LEU A 1 94 ? 7.946 -1.593 -1.432 1.00 97.44 94 LEU A O 1
ATOM 763 N N . TRP A 1 95 ? 6.797 -3.495 -1.721 1.00 96.69 95 TRP A N 1
ATOM 764 C CA . TRP A 1 95 ? 5.518 -2.921 -1.317 1.00 96.69 95 TRP A CA 1
ATOM 765 C C . TRP A 1 95 ? 5.533 -2.461 0.134 1.00 96.69 95 TRP A C 1
ATOM 767 O O . TRP A 1 95 ? 5.115 -1.343 0.417 1.00 96.69 95 TRP A O 1
ATOM 777 N N . GLU A 1 96 ? 6.088 -3.269 1.038 1.00 97.06 96 GLU A N 1
ATOM 778 C CA . GLU A 1 96 ? 6.297 -2.876 2.428 1.00 97.06 96 GLU A CA 1
ATOM 779 C C . GLU A 1 96 ? 7.140 -1.598 2.529 1.00 97.06 96 GLU A C 1
ATOM 781 O O . GLU A 1 96 ? 6.720 -0.642 3.176 1.00 97.06 96 GLU A O 1
ATOM 786 N N . SER A 1 97 ? 8.295 -1.560 1.854 1.00 97.75 97 SER A N 1
ATOM 787 C CA . SER A 1 97 ? 9.218 -0.416 1.859 1.00 97.75 97 SER A CA 1
ATOM 788 C C . SER A 1 97 ? 8.535 0.876 1.394 1.00 97.75 97 SER A C 1
ATOM 790 O O . SER A 1 97 ? 8.588 1.890 2.094 1.00 97.75 97 SER A O 1
ATOM 792 N N . LEU A 1 98 ? 7.827 0.832 0.259 1.00 97.31 98 LEU A N 1
ATOM 793 C CA . LEU A 1 98 ? 7.117 1.995 -0.278 1.00 97.31 98 LEU A CA 1
ATOM 794 C C . LEU A 1 98 ? 6.019 2.467 0.680 1.00 97.31 98 LEU A C 1
ATOM 796 O O . LEU A 1 98 ? 5.930 3.655 0.984 1.00 97.31 98 LEU A O 1
ATOM 800 N N . LEU A 1 99 ? 5.189 1.549 1.182 1.00 96.75 99 LEU A N 1
ATOM 801 C CA . LEU A 1 99 ? 4.080 1.898 2.070 1.00 96.75 99 LEU A CA 1
ATOM 802 C C . LEU A 1 99 ? 4.568 2.473 3.404 1.00 96.75 99 LEU A C 1
ATOM 804 O O . LEU A 1 99 ? 3.957 3.415 3.914 1.00 96.75 99 LEU A O 1
ATOM 808 N N . LYS A 1 100 ? 5.681 1.965 3.947 1.00 97.12 100 LYS A N 1
ATOM 809 C CA . LYS A 1 100 ? 6.340 2.540 5.130 1.00 97.12 100 LYS A CA 1
ATOM 810 C C . LYS A 1 100 ? 6.784 3.978 4.870 1.00 97.12 100 LYS A C 1
ATOM 812 O O . LYS A 1 100 ? 6.363 4.869 5.601 1.00 97.12 100 LYS A O 1
ATOM 817 N N . ARG A 1 101 ? 7.520 4.215 3.780 1.00 96.75 101 ARG A N 1
ATOM 818 C CA . ARG A 1 101 ? 7.986 5.555 3.387 1.00 96.75 101 ARG A CA 1
ATOM 819 C C . ARG A 1 101 ? 6.834 6.544 3.206 1.00 96.75 101 ARG A C 1
ATOM 821 O O . ARG A 1 101 ? 6.874 7.650 3.730 1.00 96.75 101 ARG A O 1
ATOM 828 N N . VAL A 1 102 ? 5.763 6.131 2.527 1.00 96.69 102 VAL A N 1
ATOM 829 C CA . VAL A 1 102 ? 4.573 6.978 2.355 1.00 96.69 102 VAL A CA 1
ATOM 830 C C . VAL A 1 102 ? 3.874 7.233 3.699 1.00 96.69 102 VAL A C 1
ATOM 832 O O . VAL A 1 102 ? 3.403 8.341 3.940 1.00 96.69 102 VAL A O 1
ATOM 835 N N . THR A 1 103 ? 3.844 6.254 4.607 1.00 96.06 103 THR A N 1
ATOM 836 C CA . THR A 1 103 ? 3.285 6.431 5.962 1.00 96.06 103 THR A CA 1
ATOM 837 C C . THR A 1 103 ? 4.068 7.464 6.775 1.00 96.06 103 THR A C 1
ATOM 839 O O . THR A 1 103 ? 3.460 8.266 7.480 1.00 96.06 103 THR A O 1
ATOM 842 N N . GLU A 1 104 ? 5.394 7.509 6.639 1.00 94.69 104 GLU A N 1
ATOM 843 C CA . GLU A 1 104 ? 6.260 8.493 7.309 1.00 94.69 104 GLU A CA 1
ATOM 844 C C . GLU A 1 104 ? 6.001 9.936 6.846 1.00 94.69 104 GLU A C 1
ATOM 846 O O . GLU A 1 104 ? 6.273 10.880 7.587 1.00 94.69 104 GLU A O 1
ATOM 851 N N . GLN A 1 105 ? 5.383 10.121 5.675 1.00 95.19 105 GLN A N 1
ATOM 852 C CA . GLN A 1 105 ? 4.887 11.423 5.218 1.00 95.19 105 GLN A CA 1
ATOM 853 C C . GLN A 1 105 ? 3.597 11.851 5.950 1.00 95.19 105 GLN A C 1
ATOM 855 O O . GLN A 1 105 ? 3.082 12.933 5.701 1.00 95.19 105 GLN A O 1
ATOM 860 N N . GLY A 1 106 ? 3.042 11.049 6.862 1.00 93.44 106 GLY A N 1
ATOM 861 C CA . GLY A 1 106 ? 1.859 11.422 7.646 1.00 93.44 106 GLY A CA 1
ATOM 862 C C . GLY A 1 106 ? 0.531 11.274 6.899 1.00 93.44 106 GLY A C 1
ATOM 863 O O . GLY A 1 106 ? -0.430 11.979 7.206 1.00 93.44 106 GLY A O 1
ATOM 864 N N . VAL A 1 107 ? 0.461 10.367 5.920 1.00 95.44 107 VAL A N 1
ATOM 865 C CA . VAL A 1 107 ? -0.795 10.045 5.225 1.00 95.44 107 VAL A CA 1
ATOM 866 C C . VAL A 1 107 ? -1.741 9.221 6.103 1.00 95.44 107 VAL A C 1
ATOM 868 O O . VAL A 1 107 ? -1.317 8.511 7.017 1.00 95.44 107 VAL A O 1
ATOM 871 N N . GLN A 1 108 ? -3.031 9.228 5.767 1.00 94.94 108 GLN A N 1
ATOM 872 C CA . GLN A 1 108 ? -4.037 8.377 6.404 1.00 94.94 108 GLN A CA 1
ATOM 87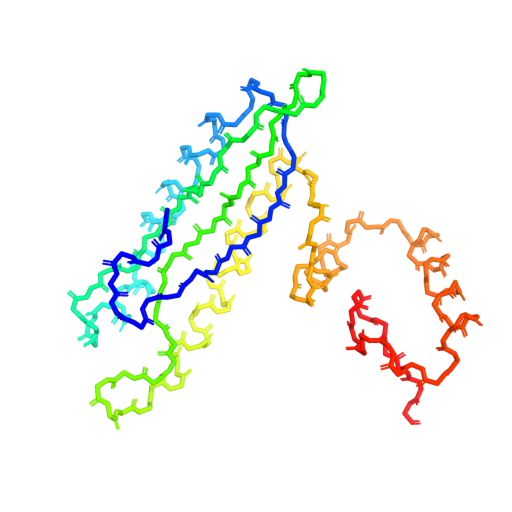3 C C . GLN A 1 108 ? -4.554 7.305 5.438 1.00 94.94 108 GLN A C 1
ATOM 875 O O . GLN A 1 108 ? -5.267 7.609 4.490 1.00 94.94 108 GLN A O 1
ATOM 880 N N . TRP A 1 109 ? -4.270 6.032 5.696 1.00 95.38 109 TRP A N 1
ATOM 881 C CA . TRP A 1 109 ? -4.782 4.916 4.887 1.00 95.38 109 TRP A CA 1
ATOM 882 C C . TRP A 1 109 ? -6.277 4.655 5.138 1.00 95.38 109 TRP A C 1
ATOM 884 O O . TRP A 1 109 ? -6.693 4.586 6.296 1.00 95.38 109 TRP A O 1
ATOM 894 N N . TYR A 1 110 ? -7.083 4.447 4.086 1.00 87.62 110 TYR A N 1
ATOM 895 C CA . TYR A 1 110 ? -8.540 4.233 4.233 1.00 87.62 110 TYR A CA 1
ATOM 896 C C . TYR A 1 110 ? -9.055 2.877 3.712 1.00 87.62 110 TYR A C 1
ATOM 898 O O . TYR A 1 110 ? -10.103 2.414 4.161 1.00 87.62 110 TYR A O 1
ATOM 906 N N . MET A 1 111 ? -8.283 2.167 2.880 1.00 86.44 111 MET A N 1
ATOM 907 C CA . MET A 1 111 ? -8.613 0.822 2.370 1.00 86.44 111 MET A CA 1
ATOM 908 C C . MET A 1 111 ? -7.512 -0.194 2.694 1.00 86.44 111 MET A C 1
ATOM 910 O O . MET A 1 111 ? -6.936 -0.845 1.829 1.00 86.44 111 MET A O 1
ATOM 914 N N . MET A 1 112 ? -7.217 -0.362 3.986 1.00 90.06 112 MET A N 1
ATOM 915 C CA . MET A 1 112 ? -6.030 -1.091 4.463 1.00 90.06 112 MET A CA 1
ATOM 916 C C . MET A 1 112 ? -5.984 -2.611 4.171 1.00 90.06 112 MET A C 1
ATOM 918 O O . MET A 1 112 ? -5.011 -3.266 4.538 1.00 90.06 112 MET A O 1
ATOM 922 N N . GLY A 1 113 ? -6.991 -3.206 3.523 1.00 90.12 113 GLY A N 1
ATOM 923 C CA . GLY A 1 113 ? -6.944 -4.612 3.088 1.00 90.12 113 GLY A CA 1
ATOM 924 C C . GLY A 1 113 ? -6.441 -5.598 4.158 1.00 90.12 113 GLY A C 1
ATOM 925 O O . GLY A 1 113 ? -6.689 -5.412 5.347 1.00 90.12 113 GLY A O 1
ATOM 926 N N . ASP A 1 114 ? -5.749 -6.655 3.737 1.00 90.75 114 ASP A N 1
ATOM 927 C CA . ASP A 1 114 ? -5.076 -7.611 4.632 1.00 90.75 114 ASP A CA 1
ATOM 928 C C . ASP A 1 114 ? -3.635 -7.168 4.956 1.00 90.75 114 ASP A C 1
ATOM 930 O O . ASP A 1 114 ? -3.250 -7.053 6.119 1.00 90.75 114 ASP A O 1
ATOM 934 N N . PHE A 1 115 ? -2.844 -6.854 3.926 1.00 92.94 115 PHE A N 1
ATOM 935 C CA . PHE A 1 115 ? -1.438 -6.463 4.060 1.00 92.94 115 PHE A CA 1
ATOM 936 C C . PHE A 1 115 ? -1.246 -5.155 4.840 1.00 92.94 115 PHE A C 1
ATOM 938 O O . PHE A 1 115 ? -0.648 -5.170 5.914 1.00 92.94 115 PHE A O 1
ATOM 945 N N . MET A 1 116 ? -1.811 -4.045 4.351 1.00 94.94 116 MET A N 1
ATOM 946 C CA . MET A 1 116 ? -1.617 -2.722 4.958 1.00 94.94 116 MET A CA 1
ATOM 947 C C . MET A 1 116 ? -2.147 -2.674 6.403 1.00 94.94 116 MET A C 1
ATOM 949 O O . MET A 1 116 ? -1.538 -2.047 7.262 1.00 94.94 116 MET A O 1
ATOM 953 N N . SER A 1 117 ? -3.224 -3.404 6.717 1.00 95.44 117 SER A N 1
ATOM 954 C CA . SER A 1 117 ? -3.775 -3.478 8.078 1.00 95.44 117 SER A CA 1
ATOM 955 C C . SER A 1 117 ? -2.790 -4.055 9.096 1.00 95.44 117 SER A C 1
ATOM 957 O O . SER A 1 117 ? -2.764 -3.614 10.241 1.00 95.44 117 SER A O 1
ATOM 959 N N . ARG A 1 118 ? -1.979 -5.037 8.686 1.00 95.50 118 ARG A N 1
ATOM 960 C CA . ARG A 1 118 ? -0.950 -5.652 9.533 1.00 95.50 118 ARG A CA 1
ATOM 961 C C . ARG A 1 118 ? 0.286 -4.769 9.589 1.00 95.50 118 ARG A C 1
ATOM 963 O O . ARG A 1 118 ? 0.770 -4.501 10.680 1.00 95.50 118 ARG A O 1
ATOM 970 N N . LEU A 1 119 ? 0.682 -4.204 8.448 1.00 95.50 119 LEU A N 1
ATOM 971 C CA . LEU A 1 119 ? 1.778 -3.243 8.379 1.00 95.50 119 LEU A CA 1
ATOM 972 C C . LEU A 1 119 ? 1.569 -2.050 9.327 1.00 95.50 119 LEU A C 1
ATOM 974 O O . LEU A 1 119 ? 2.498 -1.662 10.025 1.00 95.50 119 LEU A O 1
ATOM 978 N N . MET A 1 120 ? 0.354 -1.501 9.417 1.00 95.44 120 MET A N 1
ATOM 979 C CA . MET A 1 120 ? 0.061 -0.409 10.357 1.00 95.44 120 MET A CA 1
ATOM 980 C C . MET A 1 120 ? 0.222 -0.816 11.825 1.00 95.44 120 MET A C 1
ATOM 982 O O . MET A 1 120 ? 0.644 -0.003 12.646 1.00 95.44 120 MET A O 1
ATOM 986 N N . VAL A 1 121 ? -0.080 -2.072 12.165 1.00 95.56 121 VAL A N 1
ATOM 987 C CA . VAL A 1 121 ? 0.187 -2.605 13.508 1.00 95.56 121 VAL A CA 1
ATOM 988 C C . VAL A 1 121 ? 1.690 -2.735 13.736 1.00 95.56 121 VAL A C 1
ATOM 990 O O . VAL A 1 121 ? 2.179 -2.301 14.775 1.00 95.56 121 VAL A O 1
ATOM 993 N N . ASP A 1 122 ? 2.422 -3.272 12.760 1.00 94.69 122 ASP A N 1
ATOM 994 C CA . ASP A 1 122 ? 3.872 -3.484 12.849 1.00 94.69 122 ASP A CA 1
ATOM 995 C C . ASP A 1 122 ? 4.650 -2.157 12.929 1.00 94.69 122 ASP A C 1
ATOM 997 O O . ASP A 1 122 ? 5.698 -2.084 13.568 1.00 94.69 122 ASP A O 1
ATOM 1001 N N . LEU A 1 123 ? 4.111 -1.091 12.330 1.00 94.25 123 LEU A N 1
ATOM 1002 C CA . LEU A 1 123 ? 4.616 0.280 12.438 1.00 94.25 123 LEU A CA 1
ATOM 1003 C C . LEU A 1 123 ? 4.282 0.965 13.770 1.00 94.25 123 LEU A C 1
ATOM 1005 O O . LEU A 1 123 ? 4.741 2.079 14.008 1.00 94.25 123 LEU A O 1
ATOM 1009 N N . GLY A 1 124 ? 3.476 0.342 14.634 1.00 93.62 124 GLY A N 1
ATOM 1010 C CA . GLY A 1 124 ? 3.045 0.954 15.890 1.00 93.62 124 GLY A CA 1
ATOM 1011 C C . GLY A 1 124 ? 2.118 2.154 15.686 1.00 93.62 124 GLY A C 1
ATOM 1012 O O . GLY A 1 124 ? 2.106 3.070 16.504 1.00 93.62 124 GLY A O 1
ATOM 1013 N N . ALA A 1 125 ? 1.330 2.166 14.606 1.00 93.50 125 ALA A N 1
ATOM 1014 C CA . ALA A 1 125 ? 0.464 3.298 14.268 1.00 93.50 125 ALA A CA 1
ATOM 1015 C C . ALA A 1 125 ? -0.706 3.512 15.247 1.00 93.50 125 ALA A C 1
ATOM 1017 O O . ALA A 1 125 ? -1.392 4.532 15.187 1.00 93.50 125 ALA A O 1
ATOM 1018 N N . TYR A 1 126 ? -0.962 2.547 16.130 1.00 94.88 126 TYR A N 1
ATOM 1019 C CA . TYR A 1 126 ? -2.041 2.583 17.109 1.00 94.88 126 TYR A CA 1
ATOM 1020 C C . TYR A 1 126 ? -1.462 2.628 18.517 1.00 94.88 126 TYR A C 1
ATOM 1022 O O . TYR A 1 126 ? -0.569 1.843 18.840 1.00 94.88 126 TYR A O 1
ATOM 1030 N N . SER A 1 127 ? -2.019 3.484 19.379 1.00 96.50 127 SER A N 1
ATOM 1031 C CA . SER A 1 127 ? -1.725 3.389 20.808 1.00 96.50 127 SER A CA 1
ATOM 1032 C C . SER A 1 127 ? -2.171 2.029 21.342 1.00 96.50 127 SER A C 1
ATOM 1034 O O . SER A 1 127 ? -3.104 1.407 20.818 1.00 96.50 127 SER A O 1
ATOM 1036 N N . GLU A 1 128 ? -1.518 1.570 22.406 1.00 96.31 128 GLU A N 1
ATOM 1037 C CA . GLU A 1 128 ? -1.854 0.292 23.023 1.00 96.31 128 GLU A CA 1
ATOM 1038 C C . GLU A 1 128 ? -3.319 0.260 23.487 1.00 96.31 128 GLU A C 1
ATOM 1040 O O . GLU A 1 128 ? -4.009 -0.743 23.275 1.00 96.31 128 GLU A O 1
ATOM 1045 N N . GLU A 1 129 ? -3.841 1.360 24.048 1.00 97.81 129 GLU A N 1
ATOM 1046 C CA . GLU A 1 129 ? -5.237 1.408 24.493 1.00 97.81 129 GLU A CA 1
ATOM 1047 C C . GLU A 1 129 ? -6.211 1.279 23.318 1.00 97.81 129 GLU A C 1
ATOM 1049 O O . GLU A 1 129 ? -7.169 0.501 23.385 1.00 97.81 129 GLU A O 1
ATOM 1054 N N . PHE A 1 130 ? -5.956 1.995 22.218 1.00 97.50 130 PHE A N 1
ATOM 1055 C CA . PHE A 1 130 ? -6.810 1.944 21.033 1.00 97.50 130 PHE A CA 1
ATOM 1056 C C . PHE A 1 130 ? -6.760 0.570 20.356 1.00 97.50 130 PHE A C 1
ATOM 1058 O O . PHE A 1 130 ? -7.799 0.008 19.996 1.00 97.50 130 PHE A O 1
ATOM 1065 N N . TYR A 1 131 ? -5.570 -0.018 20.229 1.00 97.06 131 TYR A N 1
ATOM 1066 C CA . TYR A 1 131 ? -5.405 -1.342 19.634 1.00 97.06 131 TYR A CA 1
ATOM 1067 C C . TYR A 1 131 ? -6.103 -2.437 20.457 1.00 97.06 131 TYR A C 1
ATOM 1069 O O . TYR A 1 131 ? -6.806 -3.288 19.901 1.00 97.06 131 TYR A O 1
ATOM 1077 N N . ASN A 1 132 ? -6.000 -2.375 21.788 1.00 96.38 132 ASN A N 1
ATOM 1078 C CA . ASN A 1 132 ? -6.698 -3.297 22.684 1.00 96.38 132 ASN A CA 1
ATOM 1079 C C . ASN A 1 132 ? -8.224 -3.123 22.634 1.00 96.38 132 ASN A C 1
ATOM 1081 O O . ASN A 1 132 ? -8.950 -4.124 22.657 1.00 96.38 132 ASN A O 1
ATOM 1085 N N . LEU A 1 133 ? -8.721 -1.890 22.491 1.00 97.69 133 LEU A N 1
ATOM 1086 C CA . LEU A 1 133 ? -10.142 -1.633 22.249 1.00 97.69 133 LEU A CA 1
ATOM 1087 C C . LEU A 1 133 ? -10.613 -2.297 20.946 1.00 97.69 133 LEU A C 1
ATOM 1089 O O . LEU A 1 133 ? -11.593 -3.044 20.966 1.00 97.69 133 LEU A O 1
ATOM 1093 N N . MET A 1 134 ? -9.898 -2.095 19.833 1.00 96.50 134 MET A N 1
ATOM 1094 C CA . MET A 1 134 ? -10.232 -2.728 18.548 1.00 96.50 134 MET A CA 1
ATOM 1095 C C . MET A 1 134 ? -10.253 -4.260 18.652 1.00 96.50 134 MET A C 1
ATOM 1097 O O . MET A 1 134 ? -11.192 -4.907 18.179 1.00 96.50 134 MET A O 1
ATOM 1101 N N . LYS A 1 135 ? -9.258 -4.847 19.329 1.00 95.19 135 LYS A N 1
ATOM 1102 C CA . LYS A 1 135 ? -9.176 -6.296 19.562 1.00 95.19 135 LYS A CA 1
ATOM 1103 C C . LYS A 1 135 ? -10.350 -6.815 20.397 1.00 95.19 135 LYS A C 1
ATOM 1105 O O . LYS A 1 135 ? -10.892 -7.880 20.096 1.00 95.19 135 LYS A O 1
ATOM 1110 N N . SER A 1 136 ? -10.761 -6.069 21.423 1.00 96.25 136 SER A N 1
ATOM 1111 C CA . SER A 1 136 ? -11.913 -6.404 22.270 1.00 96.25 136 SER A CA 1
ATOM 1112 C C . SER A 1 136 ? -13.227 -6.383 21.482 1.00 96.25 136 SER A C 1
ATOM 1114 O O . SER A 1 136 ? -14.005 -7.340 21.542 1.00 96.25 136 SER A O 1
ATOM 1116 N N . ILE A 1 137 ? -13.439 -5.348 20.660 1.00 96.94 137 ILE A N 1
ATOM 1117 C CA . ILE A 1 137 ? -14.599 -5.249 19.760 1.00 96.94 137 ILE A CA 1
ATOM 1118 C C . ILE A 1 137 ? -14.631 -6.449 18.807 1.00 96.94 137 ILE A C 1
ATOM 1120 O O . ILE A 1 137 ? -15.662 -7.112 18.683 1.00 96.94 137 ILE A O 1
ATOM 1124 N N . LYS A 1 138 ? -13.491 -6.783 18.185 1.00 95.81 138 LYS A N 1
ATOM 1125 C CA . LYS A 1 138 ? -13.375 -7.937 17.286 1.00 95.81 138 LYS A CA 1
ATOM 1126 C C . LYS A 1 138 ? -13.747 -9.249 17.981 1.00 95.81 138 LYS A C 1
ATOM 1128 O O . LYS A 1 138 ? -14.564 -9.986 17.441 1.00 95.81 138 LYS A O 1
ATOM 1133 N N . LYS A 1 139 ? -13.199 -9.524 19.171 1.00 94.31 139 LYS A N 1
ATOM 1134 C CA . LYS A 1 139 ? -13.523 -10.736 19.950 1.00 94.31 139 LYS A CA 1
ATOM 1135 C C . LYS A 1 139 ? -15.001 -10.804 20.343 1.00 94.31 139 LYS A C 1
ATOM 1137 O O . LYS A 1 139 ? -15.578 -11.884 20.340 1.00 94.31 139 LYS A O 1
ATOM 1142 N N . THR A 1 140 ? -15.603 -9.662 20.667 1.00 96.62 140 THR A N 1
ATOM 1143 C CA . THR A 1 140 ? -17.017 -9.585 21.059 1.00 96.62 140 THR A CA 1
ATOM 1144 C C . THR A 1 140 ? -17.946 -9.897 19.886 1.00 96.62 140 THR A C 1
ATOM 1146 O O . THR A 1 140 ? -18.914 -10.635 20.047 1.00 96.62 140 THR A O 1
ATOM 1149 N N . LEU A 1 141 ? -17.657 -9.345 18.704 1.00 96.50 141 LEU A N 1
ATOM 1150 C CA . LEU A 1 141 ? -18.509 -9.488 17.520 1.00 96.50 141 LEU A CA 1
ATOM 1151 C C . LEU A 1 141 ? -18.222 -10.759 16.706 1.00 96.50 141 LEU A C 1
ATOM 1153 O O . LEU A 1 141 ? -19.116 -11.273 16.041 1.00 96.50 141 LEU A O 1
ATOM 1157 N N . ASP A 1 142 ? -16.989 -11.261 16.740 1.00 95.81 142 ASP A N 1
ATOM 1158 C CA . ASP A 1 142 ? -16.553 -12.461 16.025 1.00 95.81 142 ASP A CA 1
ATOM 1159 C C . ASP A 1 142 ? -15.714 -13.368 16.946 1.00 95.81 142 ASP A C 1
ATOM 1161 O O . ASP A 1 142 ? -14.491 -13.465 16.791 1.00 95.81 142 ASP A O 1
ATOM 1165 N N . PRO A 1 143 ? -16.353 -14.040 17.922 1.00 93.06 143 PRO A N 1
ATOM 1166 C CA . PRO A 1 143 ? -15.656 -14.862 18.914 1.00 93.06 143 PRO A CA 1
ATOM 1167 C C . PRO A 1 143 ? -14.904 -16.054 18.304 1.00 93.06 143 PRO A C 1
ATOM 1169 O O . PRO A 1 143 ? -13.912 -16.505 18.870 1.00 93.06 143 PRO A O 1
ATOM 1172 N N . ASN A 1 144 ? -15.334 -16.534 17.132 1.00 92.62 144 ASN A N 1
ATOM 1173 C CA . ASN A 1 144 ? -14.701 -17.648 16.418 1.00 92.62 144 ASN A CA 1
ATOM 1174 C C . ASN A 1 144 ? -13.653 -17.191 15.386 1.00 92.62 144 ASN A C 1
ATOM 1176 O O . ASN A 1 144 ? -13.043 -18.032 14.727 1.00 92.62 144 ASN A O 1
ATOM 1180 N N . MET A 1 145 ? -13.434 -15.879 15.238 1.00 91.25 145 MET A N 1
ATOM 1181 C CA . MET A 1 145 ? -12.448 -15.282 14.327 1.00 91.25 145 MET A CA 1
ATOM 1182 C C . MET A 1 145 ? -12.571 -15.763 12.871 1.00 91.25 145 MET A C 1
ATOM 1184 O O . MET A 1 145 ? -11.564 -15.994 12.192 1.00 91.25 145 MET A O 1
ATOM 1188 N N . ILE A 1 146 ? -13.806 -15.923 12.385 1.00 93.12 146 ILE A N 1
ATOM 1189 C CA . ILE A 1 146 ? -14.078 -16.405 11.021 1.00 93.12 146 ILE A CA 1
ATOM 1190 C C . ILE A 1 146 ? -14.020 -15.282 9.978 1.00 93.12 146 ILE A C 1
ATOM 1192 O O . ILE A 1 146 ? -13.750 -15.540 8.805 1.00 93.12 146 ILE A O 1
ATOM 1196 N N . LEU A 1 147 ? -14.250 -14.029 10.382 1.00 93.44 147 LEU A N 1
ATOM 1197 C CA . LEU A 1 147 ? -14.300 -12.882 9.474 1.00 93.44 147 LEU A CA 1
ATOM 1198 C C . LEU A 1 147 ? -12.906 -12.259 9.325 1.00 93.44 147 LEU A C 1
ATOM 1200 O O . LEU A 1 147 ? -12.361 -11.736 10.296 1.00 93.44 147 LEU A O 1
ATOM 1204 N N . SER A 1 148 ? -12.348 -12.260 8.109 1.00 91.62 148 SER A N 1
ATOM 1205 C CA . SER A 1 148 ? -11.062 -11.607 7.785 1.00 91.62 148 SER A CA 1
ATOM 1206 C C . SER A 1 148 ? -9.933 -11.956 8.768 1.00 91.62 148 SER A C 1
ATOM 1208 O O . SER A 1 148 ? -9.322 -11.080 9.381 1.00 91.62 148 SER A O 1
ATOM 1210 N N . ARG A 1 149 ? -9.693 -13.258 8.950 1.00 90.81 149 ARG A N 1
ATOM 1211 C CA . ARG A 1 149 ? -8.710 -13.798 9.898 1.00 90.81 149 ARG A CA 1
ATOM 1212 C C . ARG A 1 149 ? -7.330 -13.156 9.714 1.00 90.81 149 ARG A C 1
ATOM 1214 O O . ARG A 1 149 ? -6.791 -13.181 8.614 1.00 90.81 149 ARG A O 1
ATOM 1221 N N . GLY A 1 150 ? -6.750 -12.634 10.795 1.00 91.75 150 GLY A N 1
ATOM 1222 C CA . GLY A 1 150 ? -5.405 -12.050 10.782 1.00 91.75 150 GLY A CA 1
ATOM 1223 C C . GLY A 1 150 ? -5.324 -10.583 10.366 1.00 91.75 150 GLY A C 1
ATOM 1224 O O . GLY A 1 150 ? -4.280 -9.967 10.575 1.00 91.75 150 GLY A O 1
ATOM 1225 N N . LYS A 1 151 ? -6.412 -9.992 9.857 1.00 94.56 151 LYS A N 1
ATOM 1226 C CA . LYS A 1 151 ? -6.479 -8.548 9.601 1.00 94.56 151 LYS A CA 1
ATOM 1227 C C . LYS A 1 151 ? -6.185 -7.785 10.899 1.00 94.56 151 LYS A C 1
ATOM 1229 O O . LYS A 1 151 ? -6.695 -8.164 11.954 1.00 94.56 151 LYS A O 1
ATOM 1234 N N . PHE A 1 152 ? -5.347 -6.749 10.828 1.00 95.38 152 PHE A N 1
ATOM 1235 C CA . PHE A 1 152 ? -4.803 -6.040 12.000 1.00 95.38 152 PHE A CA 1
ATOM 1236 C C . PHE A 1 152 ? -4.119 -6.956 13.031 1.00 95.38 152 PHE A C 1
ATOM 1238 O O . PHE A 1 152 ? -4.188 -6.694 14.224 1.00 95.38 152 PHE A O 1
ATOM 1245 N N . ASN A 1 153 ? -3.504 -8.065 12.606 1.00 94.88 153 ASN A N 1
ATOM 1246 C CA . ASN A 1 153 ? -2.896 -9.065 13.494 1.00 94.88 153 ASN A CA 1
ATOM 1247 C C . ASN A 1 153 ? -3.870 -9.651 14.543 1.00 94.88 153 ASN A C 1
ATOM 1249 O O . ASN A 1 153 ? -3.460 -10.181 15.582 1.00 94.88 153 ASN A O 1
ATOM 1253 N N . PHE A 1 154 ? -5.178 -9.615 14.265 1.00 94.12 154 PHE A N 1
ATOM 1254 C CA . PHE A 1 154 ? -6.193 -10.260 15.093 1.00 94.12 154 PHE A CA 1
ATOM 1255 C C . PHE A 1 154 ? -6.305 -11.742 14.739 1.00 94.12 154 PHE A C 1
ATOM 1257 O O . PHE A 1 154 ? -7.064 -12.165 13.864 1.00 94.12 154 PHE A O 1
ATOM 1264 N N . TRP A 1 155 ? -5.516 -12.539 15.450 1.00 88.25 155 TRP A N 1
ATOM 1265 C CA . TRP A 1 155 ? -5.543 -13.994 15.381 1.00 88.25 155 TRP A CA 1
ATOM 1266 C C . TRP A 1 155 ? -6.440 -14.570 16.485 1.00 88.25 155 TRP A C 1
ATOM 1268 O O . TRP A 1 155 ? -6.508 -14.029 17.590 1.00 88.25 155 TRP A O 1
ATOM 1278 N N . GLY A 1 156 ? -7.135 -15.669 16.182 1.00 76.06 156 GLY A N 1
ATOM 1279 C CA . GLY A 1 156 ? -7.818 -16.468 17.201 1.00 76.06 156 GLY A CA 1
ATOM 1280 C C . GLY A 1 156 ? -6.836 -17.175 18.126 1.00 76.06 156 GLY A C 1
ATOM 1281 O O . GLY A 1 156 ? -5.655 -17.321 17.804 1.00 76.06 156 GLY A O 1
ATOM 1282 N N . GLU A 1 157 ? -7.336 -17.610 19.276 1.00 70.75 157 GLU A N 1
ATOM 1283 C CA . GLU A 1 157 ? -6.599 -18.525 20.145 1.00 70.75 157 GLU A CA 1
ATOM 1284 C C . GLU A 1 157 ? -6.520 -19.872 19.408 1.00 70.75 157 GLU A C 1
ATOM 1286 O O . GLU A 1 157 ? -7.515 -20.324 18.838 1.00 70.75 157 GLU A O 1
ATOM 1291 N N . LYS A 1 158 ? -5.302 -20.406 19.266 1.00 51.75 158 LYS A N 1
ATOM 1292 C CA . LYS A 1 158 ? -5.051 -21.662 18.548 1.00 51.75 158 LYS A CA 1
ATOM 1293 C C . LYS A 1 158 ? -5.646 -22.846 19.292 1.00 51.75 158 LYS A C 1
ATOM 1295 O O . LYS A 1 158 ? -5.492 -22.871 20.531 1.00 51.75 158 LYS A O 1
#

Sequence (158 aa):
LWGIFPSMQPLTAECFAPINQYPAILNDIDQWDMEHDEDIRKIFEITKIRSIAGSGPVLLIDGNNVEITCGFTSFWSYYNGEVHKFIDEINLKLWESLLKRVTEQGVQWYMMGDFMSRLMVDLGAYSEEFYNLMKSIKKTLDPNMILSRGKFNFWGEK

Radius of gyration: 17.49 Å; chains: 1; bounding box: 37×42×44 Å

Secondary structure (DSSP, 8-state):
-TTSSTTEEEEEEEEEEETTTHHHHHHHHHHHHHHTHHHHHHHHHHHSS--EEEEEEEEEETTTEEEEEEEEEEE-SEETTEE-THHHHHHHHHHHHHHHHHHHTT-EES--TTHHHHHHHHTT-S-HHHHHHHHHHHHHH-TT--SSTTGGG-PPP-

Foldseek 3Di:
DPDPDPQKHFPKFKWKDFLVCVVVLQVVQVVLCVVCVVLQVVQ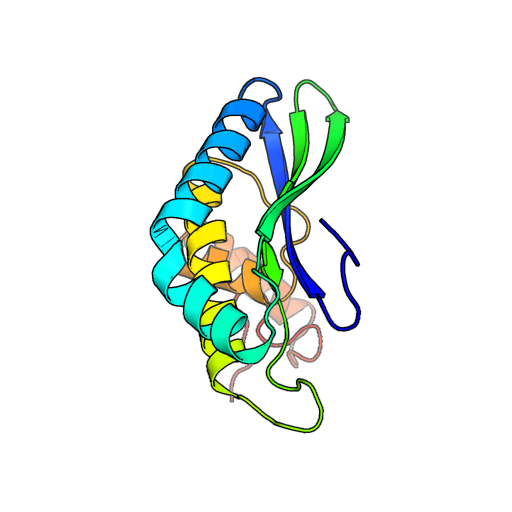CVPAVDGKDWGWDDWADDPDRMIMTITGIIGHAQDDPNGGNNVRVVSRLVSSLVSLVVSVVSVIGTDCCQQNNQCSCVVVVVDDPVRLVVVLVVCCVVPVPCPPSACRNHNHHDD

pLDDT: mean 92.95, std 6.64, range [51.75, 97.81]